Protein AF-A0A8D8M6L9-F1 (afdb_monomer_lite)

Radius of gyration: 53.62 Å; chains: 1; bounding box: 98×40×125 Å

Secondary structure (DSSP, 8-state):
-HHHHHHHHHHH-TT---HHHHT-HHHHHHHHHHHHS-HHHHHHHHHHHHHHHHHHHHHHHHHHHHTHHHHHHHHHHHHHHHHHHHHHHHHHHHHHHHHHHHHHHHHHHHHHHHHHHHHHHHHHHHHHHHHHHHHHHHHHHHHHHHHHTT-HHHHHHHHHHHHHHHHHHTT-HHHHHHHHTT-

Sequence (183 aa):
MEEESNSLICKLFPSGIPDDWKNSPEFHSYVQKLGSNGVEHLNKEVDHLADEKSTVLNQTRELAFSNYKTFIRTAECAREISSKFESTEHQISSLRTKLPAFGTECEQFSQVSSGIRTRRRLNTLTLTLNAQLLQLLELPQLMDSCIRAGLYEDALRLANYVKKLERRHGDSPIILVSVETWR

InterPro domains:
  IPR007255 Conserved oligomeric Golgi complex subunit 8 [PF04124] (31-175)
  IPR007255 Conserved oligomeric Golgi complex subunit 8 [PTHR21311] (2-175)

Structure (mmCIF, N/CA/C/O backbone):
data_AF-A0A8D8M6L9-F1
#
_entry.id   AF-A0A8D8M6L9-F1
#
loop_
_atom_site.group_PDB
_atom_site.id
_atom_site.type_symbol
_atom_site.label_atom_id
_atom_site.label_alt_id
_atom_site.label_comp_id
_atom_site.label_asym_id
_atom_site.label_entity_id
_atom_site.label_seq_id
_atom_site.pdbx_PDB_ins_code
_atom_site.Cartn_x
_atom_site.Cartn_y
_atom_site.Cartn_z
_atom_site.occupancy
_atom_site.B_iso_or_equiv
_atom_site.auth_seq_id
_atom_site.auth_comp_id
_atom_site.auth_asym_id
_atom_site.auth_atom_id
_atom_site.pdbx_PDB_model_num
ATOM 1 N N . MET A 1 1 ? -50.292 -29.513 44.869 1.00 47.56 1 MET A N 1
ATOM 2 C CA . MET A 1 1 ? -49.226 -28.560 45.251 1.00 47.56 1 MET A CA 1
ATOM 3 C C . MET A 1 1 ? -48.982 -27.505 44.168 1.00 47.56 1 MET A C 1
ATOM 5 O O . MET A 1 1 ? -49.010 -26.337 44.517 1.00 47.56 1 MET A O 1
ATOM 9 N N . GLU A 1 2 ? -48.844 -27.849 42.878 1.00 52.34 2 GLU A N 1
ATOM 10 C CA . GLU A 1 2 ? -48.744 -26.847 41.781 1.00 52.34 2 GLU A CA 1
ATOM 11 C C . GLU A 1 2 ? -50.049 -26.060 41.520 1.00 52.34 2 GLU A C 1
ATOM 13 O O . GLU A 1 2 ? -50.021 -24.892 41.140 1.00 52.34 2 G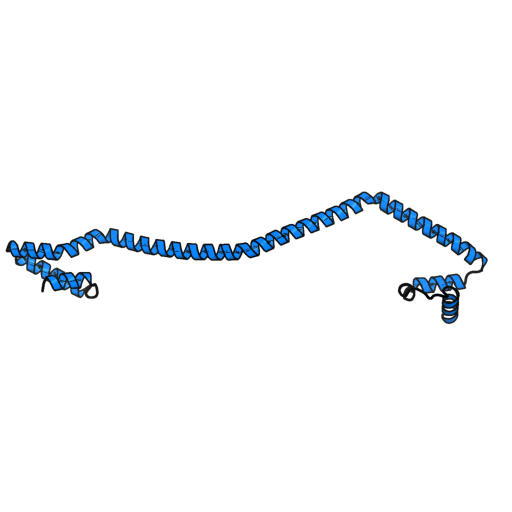LU A O 1
ATOM 18 N N . GLU A 1 3 ? -51.218 -26.663 41.758 1.00 55.88 3 GLU A N 1
ATOM 19 C CA . GLU A 1 3 ? -52.520 -25.980 41.628 1.00 55.88 3 GLU A CA 1
ATOM 20 C C . GLU A 1 3 ? -52.736 -24.884 42.681 1.00 55.88 3 GLU A C 1
ATOM 22 O O . GLU A 1 3 ? -53.319 -23.840 42.388 1.00 55.88 3 GLU A O 1
ATOM 27 N N . GLU A 1 4 ? -52.232 -25.085 43.900 1.00 59.06 4 GLU A N 1
ATOM 28 C CA . GLU A 1 4 ? -52.329 -24.103 44.985 1.00 59.06 4 GLU A CA 1
ATOM 29 C C . GLU A 1 4 ? -51.375 -22.929 44.750 1.00 59.06 4 GLU A C 1
ATOM 31 O O . GLU A 1 4 ? -51.777 -21.780 44.930 1.00 59.06 4 GLU A O 1
ATOM 36 N N . SER A 1 5 ? -50.152 -23.188 44.267 1.00 59.94 5 SER A N 1
ATOM 37 C CA . SER A 1 5 ? -49.208 -22.125 43.902 1.00 59.94 5 SER A CA 1
ATOM 38 C C . SER A 1 5 ? -49.715 -21.301 42.718 1.00 59.94 5 SER A C 1
ATOM 40 O O . SER A 1 5 ? -49.658 -20.075 42.767 1.00 59.94 5 SER A O 1
ATOM 42 N N . ASN A 1 6 ? -50.300 -21.939 41.698 1.00 64.69 6 ASN A N 1
ATOM 43 C CA . ASN A 1 6 ? -50.906 -21.241 40.560 1.00 64.69 6 ASN A CA 1
ATOM 44 C C . ASN A 1 6 ? -52.145 -20.421 40.966 1.00 64.69 6 ASN A C 1
ATOM 46 O O . ASN A 1 6 ? -52.327 -19.298 40.498 1.00 64.69 6 ASN A O 1
ATOM 50 N N . SER A 1 7 ? -52.962 -20.932 41.892 1.00 64.75 7 SER A N 1
ATOM 51 C CA . SER A 1 7 ? -54.101 -20.201 42.467 1.00 64.75 7 SER A CA 1
ATOM 52 C C . SER A 1 7 ? -53.658 -18.976 43.282 1.00 64.75 7 SER A C 1
ATOM 54 O O . SER A 1 7 ? -54.251 -17.901 43.164 1.00 64.75 7 SER A O 1
ATOM 56 N N . LEU A 1 8 ? -52.580 -19.098 44.065 1.00 68.06 8 LEU A N 1
ATOM 57 C CA . LEU A 1 8 ? -51.974 -17.984 44.803 1.00 68.06 8 LEU A CA 1
ATOM 58 C C . LEU A 1 8 ? -51.376 -16.933 43.862 1.00 68.06 8 LEU A C 1
ATOM 60 O O . LEU A 1 8 ? -51.598 -15.742 44.064 1.00 68.06 8 LEU A O 1
ATOM 64 N N . ILE A 1 9 ? -50.694 -17.358 42.799 1.00 68.00 9 ILE A N 1
ATOM 65 C CA . ILE A 1 9 ? -50.145 -16.489 41.750 1.00 68.00 9 ILE A CA 1
ATOM 66 C C . ILE A 1 9 ? -51.246 -15.646 41.095 1.00 68.00 9 ILE A C 1
ATOM 68 O O . ILE A 1 9 ? -51.107 -14.426 40.993 1.00 68.00 9 ILE A O 1
ATOM 72 N N . CYS A 1 10 ? -52.365 -16.269 40.715 1.00 64.62 10 CYS A N 1
ATOM 73 C CA . CYS A 1 10 ? -53.504 -15.564 40.127 1.00 64.62 10 CYS A CA 1
ATOM 74 C C . CYS A 1 10 ? -54.167 -14.570 41.096 1.00 64.62 10 CYS A C 1
ATOM 76 O O . CYS A 1 10 ? -54.747 -13.583 40.650 1.00 64.62 10 CYS A O 1
ATOM 78 N N . LYS A 1 11 ? -54.087 -14.809 42.413 1.00 68.19 11 LYS A N 1
ATOM 79 C CA . LYS A 1 11 ? -54.637 -13.909 43.441 1.00 68.19 11 LYS A CA 1
ATOM 80 C C . LYS A 1 11 ? -53.690 -12.771 43.827 1.00 68.19 11 LYS A C 1
ATOM 82 O O . LYS A 1 11 ? -54.161 -11.674 44.106 1.00 68.19 11 LYS A O 1
ATOM 87 N N . LEU A 1 12 ? -52.382 -13.022 43.855 1.00 69.69 12 LEU A N 1
ATOM 88 C CA . LEU A 1 12 ? -51.355 -12.039 44.221 1.00 69.69 12 LEU A CA 1
ATOM 89 C C . LEU A 1 12 ? -51.045 -11.065 43.076 1.00 69.69 12 LEU A C 1
ATOM 91 O O . LEU A 1 12 ? -50.720 -9.909 43.333 1.00 69.69 12 LEU A O 1
ATOM 95 N N . PHE A 1 13 ? -51.193 -11.504 41.822 1.00 71.44 13 PHE A N 1
ATOM 96 C CA . PHE A 1 13 ? -50.939 -10.689 40.632 1.00 71.44 13 PHE A CA 1
ATOM 97 C C . PHE A 1 13 ? -52.185 -10.600 39.736 1.00 71.44 13 PHE A C 1
ATOM 99 O O . PHE A 1 13 ? -52.226 -11.208 38.664 1.00 71.44 13 PHE A O 1
ATOM 106 N N . PRO A 1 14 ? -53.205 -9.815 40.131 1.00 64.12 14 PRO A N 1
ATOM 107 C CA . PRO A 1 14 ? -54.454 -9.686 39.375 1.00 64.12 14 PRO A CA 1
ATOM 108 C C . PRO A 1 14 ? -54.281 -9.069 37.974 1.00 64.12 14 PRO A C 1
ATOM 110 O O . PRO A 1 14 ? -55.147 -9.237 37.121 1.00 64.12 14 PRO A O 1
ATOM 113 N N . SER A 1 15 ? -53.162 -8.387 37.709 1.00 56.66 15 SER A N 1
ATOM 114 C CA . SER A 1 15 ? -52.797 -7.808 36.406 1.00 56.66 15 SER A CA 1
ATOM 115 C C . SER A 1 15 ? -51.835 -8.673 35.574 1.00 56.66 15 SER A C 1
ATOM 117 O O . SER A 1 15 ? -51.398 -8.242 34.509 1.00 56.66 15 SER A O 1
ATOM 119 N N . GLY A 1 16 ? -51.515 -9.889 36.032 1.00 61.19 16 GLY A N 1
ATOM 120 C CA . GLY A 1 16 ? -50.577 -10.801 35.374 1.00 61.19 16 GLY A CA 1
ATOM 121 C C . GLY A 1 16 ? -49.111 -10.583 35.769 1.00 61.19 16 GLY A C 1
ATOM 122 O O . GLY A 1 16 ? -48.725 -9.528 36.272 1.00 61.19 16 GLY A O 1
ATOM 123 N N . ILE A 1 17 ? -48.300 -11.622 35.555 1.00 71.44 17 ILE A N 1
ATOM 124 C CA . ILE A 1 17 ? -46.859 -11.650 35.849 1.00 71.44 17 ILE A CA 1
ATOM 125 C C . ILE A 1 17 ? -46.061 -11.395 34.552 1.00 71.44 17 ILE A C 1
ATOM 127 O O . ILE A 1 17 ? -46.429 -11.973 33.522 1.00 71.44 17 ILE A O 1
ATOM 131 N N . PRO A 1 18 ? -44.972 -10.594 34.588 1.00 75.00 18 PRO A N 1
ATOM 132 C CA . PRO A 1 18 ? -44.035 -10.430 33.470 1.00 75.00 18 PRO A CA 1
ATOM 133 C C . PRO A 1 18 ? -43.498 -11.768 32.932 1.00 75.00 18 PRO A C 1
ATOM 135 O O . PRO A 1 18 ? -43.201 -12.679 33.707 1.00 75.00 18 PRO A O 1
ATOM 138 N N . ASP A 1 19 ? -43.336 -11.894 31.610 1.00 66.38 19 ASP A N 1
ATOM 139 C CA . ASP A 1 19 ? -42.946 -13.165 30.970 1.00 66.38 19 ASP A CA 1
ATOM 140 C C . ASP A 1 19 ? -41.570 -13.688 31.424 1.00 66.38 19 ASP A C 1
ATOM 142 O O . ASP A 1 19 ? -41.368 -14.901 31.500 1.00 66.38 19 ASP A O 1
ATOM 146 N N . ASP A 1 20 ? -40.669 -12.795 31.839 1.00 67.50 20 ASP A N 1
ATOM 147 C CA . ASP A 1 20 ? -39.346 -13.141 32.375 1.00 67.50 20 ASP A CA 1
ATOM 148 C C . ASP A 1 20 ? -39.415 -13.919 33.701 1.00 67.50 20 ASP A C 1
ATOM 150 O O . ASP A 1 20 ? -38.523 -14.706 34.015 1.00 67.50 20 ASP A O 1
ATOM 154 N N . TRP A 1 21 ? -40.479 -13.737 34.491 1.00 67.25 21 TRP A N 1
ATOM 155 C CA . TRP A 1 21 ? -40.641 -14.400 35.793 1.00 67.25 21 TRP A CA 1
ATOM 156 C C . TRP A 1 21 ? -41.395 -15.725 35.685 1.00 67.25 21 TRP A C 1
ATOM 158 O O . TRP A 1 21 ? -41.237 -16.589 36.544 1.00 67.25 21 TRP A O 1
ATOM 168 N N . LYS A 1 22 ? -42.169 -15.931 34.608 1.00 66.38 22 LYS A N 1
ATOM 169 C CA . LYS A 1 22 ? -42.885 -17.198 34.367 1.00 66.38 22 LYS A CA 1
ATOM 170 C C . LYS A 1 22 ? -41.934 -18.384 34.218 1.00 66.38 22 LYS A C 1
ATOM 172 O O . LYS A 1 22 ? -42.291 -19.492 34.613 1.00 66.38 22 LYS A O 1
ATOM 177 N N . ASN A 1 23 ? -40.738 -18.133 33.685 1.00 67.19 23 ASN A N 1
ATOM 178 C CA . ASN A 1 23 ? -39.733 -19.153 33.389 1.00 67.19 23 ASN A CA 1
ATOM 179 C C . ASN A 1 23 ? -38.671 -19.317 34.491 1.00 67.19 23 ASN A C 1
ATOM 181 O O . ASN A 1 23 ? -37.823 -20.199 34.370 1.00 67.19 23 ASN A O 1
ATOM 185 N N . SER A 1 24 ? -38.689 -18.499 35.552 1.00 73.38 24 SER A N 1
ATOM 186 C CA . SER A 1 24 ? -37.730 -18.621 36.659 1.00 73.38 24 SER A CA 1
ATOM 187 C C . SER A 1 24 ? -38.182 -19.715 37.638 1.00 73.38 24 SER A C 1
ATOM 189 O O . SER A 1 24 ? -39.221 -19.567 38.288 1.00 73.38 24 SER A O 1
ATOM 191 N N . PRO A 1 25 ? -37.416 -20.810 37.802 1.00 76.88 25 PRO A N 1
ATOM 192 C CA . PRO A 1 25 ? -37.731 -21.841 38.790 1.00 76.88 25 PRO A CA 1
ATOM 193 C C . PRO A 1 25 ? -37.564 -21.333 40.232 1.00 76.88 25 PRO A C 1
ATOM 195 O O . PRO A 1 25 ? -38.237 -21.823 41.142 1.00 76.88 25 PRO A O 1
ATOM 198 N N . GLU A 1 26 ? -36.709 -20.329 40.459 1.00 79.19 26 GLU A N 1
ATOM 199 C CA . GLU A 1 26 ? -36.515 -19.734 41.786 1.00 79.19 26 GLU A CA 1
ATOM 200 C C . GLU A 1 26 ? -37.746 -18.941 42.236 1.00 79.19 26 GLU A C 1
ATOM 202 O O . GLU A 1 26 ? -38.124 -19.011 43.407 1.00 79.19 26 GLU A O 1
ATOM 207 N N . PHE A 1 27 ? -38.413 -18.254 41.303 1.00 79.44 27 PHE A N 1
ATOM 208 C CA . PHE A 1 27 ? -39.647 -17.515 41.567 1.00 79.44 27 PHE A CA 1
ATOM 209 C C . PHE A 1 27 ? -40.767 -18.442 42.058 1.00 79.44 27 PHE A C 1
ATOM 211 O O . PHE A 1 27 ? -41.359 -18.195 43.108 1.00 79.44 27 PHE A O 1
ATOM 218 N N . HIS A 1 28 ? -41.012 -19.553 41.357 1.00 76.19 28 HIS A N 1
ATOM 219 C CA . HIS A 1 28 ? -42.043 -20.525 41.749 1.00 76.19 28 HIS A CA 1
ATOM 220 C C . HIS A 1 28 ? -41.746 -21.175 43.108 1.00 76.19 28 HIS A C 1
ATOM 222 O O . HIS A 1 28 ? -42.645 -21.310 43.940 1.00 76.19 28 HIS A O 1
ATOM 228 N N . S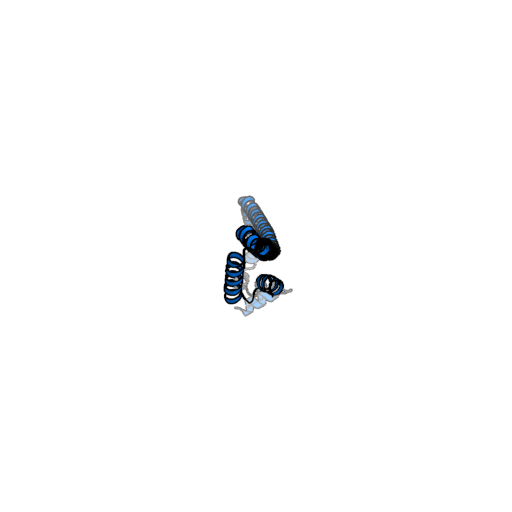ER A 1 29 ? -40.476 -21.499 43.378 1.00 78.56 29 SER A N 1
ATOM 229 C CA . SER A 1 29 ? -40.026 -22.026 44.677 1.00 78.56 29 SER A CA 1
ATOM 230 C C . SER A 1 29 ? -40.239 -21.024 45.818 1.00 78.56 29 SER A C 1
ATOM 232 O O . SER A 1 29 ? -40.648 -21.397 46.920 1.00 78.56 29 SER A O 1
ATOM 234 N N . TYR A 1 30 ? -40.011 -19.736 45.561 1.00 78.81 30 TYR A N 1
ATOM 235 C CA . TYR A 1 30 ? -40.225 -18.673 46.539 1.00 78.81 30 TYR A CA 1
ATOM 236 C C . TYR A 1 30 ? -41.717 -18.427 46.811 1.00 78.81 30 TYR A C 1
ATOM 238 O O . TYR A 1 30 ? -42.124 -18.343 47.968 1.00 78.81 30 TYR A O 1
ATOM 246 N N . VAL A 1 31 ? -42.562 -18.425 45.777 1.00 77.31 31 VAL A N 1
ATOM 247 C CA . VAL A 1 31 ? -44.022 -18.300 45.934 1.00 77.31 31 VAL A CA 1
ATOM 248 C C . VAL A 1 31 ? -44.616 -19.484 46.705 1.00 77.31 31 VAL A C 1
ATOM 250 O O . VAL A 1 31 ? -45.488 -19.296 47.555 1.00 77.31 31 VAL A O 1
ATOM 253 N N . GLN A 1 32 ? -44.111 -20.700 46.486 1.00 77.75 32 GLN A N 1
ATOM 254 C CA . GLN A 1 32 ? -44.510 -21.875 47.265 1.00 77.75 32 GLN A CA 1
ATOM 255 C C . GLN A 1 32 ? -44.113 -21.753 48.749 1.00 77.75 32 GLN A C 1
ATOM 257 O O . GLN A 1 32 ? -44.895 -22.119 49.632 1.00 77.75 32 GLN A O 1
ATOM 262 N N . LYS A 1 33 ? -42.928 -21.200 49.043 1.00 76.56 33 LYS A N 1
ATOM 263 C CA . LYS A 1 33 ? -42.490 -20.903 50.420 1.00 76.56 33 LYS A CA 1
ATOM 264 C C . LYS A 1 33 ? -43.361 -19.831 51.078 1.00 76.56 33 LYS A C 1
ATOM 266 O O . LYS A 1 33 ? -43.747 -20.002 52.229 1.00 76.56 33 LYS A O 1
ATOM 271 N N . LEU A 1 34 ? -43.737 -18.783 50.343 1.00 73.19 34 LEU A N 1
ATOM 272 C CA . LEU A 1 34 ? -44.650 -17.737 50.817 1.00 73.19 34 LEU A CA 1
ATOM 273 C C . LEU A 1 34 ? -46.039 -18.292 51.155 1.00 73.19 34 LEU A C 1
ATOM 275 O O . LEU A 1 34 ? -46.593 -17.956 52.196 1.00 73.19 34 LEU A O 1
ATOM 279 N N . GLY A 1 35 ? -46.576 -19.183 50.315 1.00 72.44 35 GLY A N 1
ATOM 280 C CA . GLY A 1 35 ? -47.862 -19.845 50.560 1.00 72.44 35 GLY A CA 1
ATOM 281 C C . GLY A 1 35 ? -47.862 -20.798 51.761 1.00 72.44 35 GLY A C 1
ATOM 282 O O . GLY A 1 35 ? -48.921 -21.084 52.311 1.00 72.44 35 GLY A O 1
ATOM 283 N N . SER A 1 36 ? -46.684 -21.266 52.184 1.00 72.75 36 SER A N 1
ATOM 284 C CA . SER A 1 36 ? -46.512 -22.172 53.330 1.00 72.75 36 SER A CA 1
ATOM 285 C C . SER A 1 36 ? -46.274 -21.433 54.658 1.00 72.75 36 SER A C 1
ATOM 287 O O . SER A 1 36 ? -46.282 -22.061 55.717 1.00 72.75 36 SER A O 1
ATOM 289 N N . ASN A 1 37 ? -46.068 -20.111 54.620 1.00 66.44 37 ASN A N 1
ATOM 290 C CA . ASN A 1 37 ? -45.784 -19.284 55.791 1.00 66.44 37 ASN A CA 1
ATOM 291 C C . ASN A 1 37 ? -47.063 -18.655 56.373 1.00 66.44 37 ASN A C 1
ATOM 293 O O . ASN A 1 37 ? -47.979 -18.260 55.655 1.00 66.44 37 ASN A O 1
ATOM 297 N N . GLY A 1 38 ? -47.127 -18.533 57.703 1.00 73.38 38 GLY A N 1
ATOM 298 C CA . GLY A 1 38 ? -48.259 -17.907 58.397 1.00 73.38 38 GLY A CA 1
ATOM 299 C C . GLY A 1 38 ? -48.360 -16.391 58.165 1.00 73.38 38 GLY A C 1
ATOM 300 O O . GLY A 1 38 ? -47.371 -15.733 57.847 1.00 73.38 38 GLY A O 1
ATOM 301 N N . VAL A 1 39 ? -49.551 -15.821 58.391 1.00 67.94 39 VAL A N 1
ATOM 302 C CA . VAL A 1 39 ? -49.874 -14.393 58.151 1.00 67.94 39 VAL A CA 1
ATOM 303 C C . VAL A 1 39 ? -48.911 -13.428 58.861 1.00 67.94 39 VAL A C 1
ATOM 305 O O . VAL A 1 39 ? -48.545 -12.400 58.298 1.00 67.94 39 VAL A O 1
ATOM 308 N N . GLU A 1 40 ? -48.436 -13.766 60.064 1.00 68.56 40 GLU A N 1
ATOM 309 C CA . GLU A 1 40 ? -47.434 -12.949 60.766 1.00 68.56 40 GLU A CA 1
ATOM 310 C C . GLU A 1 40 ? -46.057 -12.957 60.093 1.00 68.56 40 GLU A C 1
ATOM 312 O O . GLU A 1 40 ? -45.370 -11.936 60.080 1.00 68.56 40 GLU A O 1
ATOM 317 N N . HIS A 1 41 ? -45.653 -14.096 59.528 1.00 66.81 41 HIS A N 1
ATOM 318 C CA . HIS A 1 41 ? -44.403 -14.208 58.784 1.00 66.81 41 HIS A CA 1
ATOM 319 C C . HIS A 1 41 ? -44.488 -13.448 57.465 1.00 66.81 41 HIS A C 1
ATOM 321 O O . HIS A 1 41 ? -43.527 -12.791 57.100 1.00 66.81 41 HIS A O 1
ATOM 327 N N . LEU A 1 42 ? -45.643 -13.474 56.796 1.00 71.69 42 LEU A N 1
ATOM 328 C CA . LEU A 1 42 ? -45.855 -12.743 55.547 1.00 71.69 42 LEU A CA 1
ATOM 329 C C . LEU A 1 42 ? -45.775 -11.221 55.740 1.00 71.69 42 LEU A C 1
ATOM 331 O O . LEU A 1 42 ? -45.248 -10.522 54.884 1.00 71.69 42 LEU A O 1
ATOM 335 N N . ASN A 1 43 ? -46.262 -10.710 56.876 1.00 74.38 43 ASN A N 1
ATOM 336 C CA . ASN A 1 43 ? -46.171 -9.284 57.195 1.00 74.38 43 ASN A CA 1
ATOM 337 C C . ASN A 1 43 ? -44.712 -8.861 57.462 1.00 74.38 43 ASN A C 1
ATOM 339 O O . ASN A 1 43 ? -44.255 -7.850 56.942 1.00 74.38 43 ASN A O 1
ATOM 343 N N . LYS A 1 44 ? -43.946 -9.689 58.189 1.00 78.62 44 LYS A N 1
ATOM 344 C CA . LYS A 1 44 ? -42.504 -9.470 58.420 1.00 78.62 44 LYS A CA 1
ATOM 345 C C . LYS A 1 44 ? -41.646 -9.693 57.174 1.00 78.62 44 LYS A C 1
ATOM 347 O O . LYS A 1 44 ? -40.581 -9.100 57.062 1.00 78.62 44 LYS A O 1
ATOM 352 N N . GLU A 1 45 ? -42.094 -10.534 56.246 1.00 78.62 45 GLU A N 1
ATOM 353 C CA . GLU A 1 45 ? -41.399 -10.801 54.986 1.00 78.62 45 GLU A CA 1
ATOM 354 C C . GLU A 1 45 ? -41.334 -9.545 54.111 1.00 78.62 45 GLU A C 1
ATOM 356 O O . GLU A 1 45 ? -40.330 -9.319 53.447 1.00 78.62 45 GLU A O 1
ATOM 361 N N . VAL A 1 46 ? -42.365 -8.691 54.139 1.00 79.44 46 VAL A N 1
ATOM 362 C CA . VAL A 1 46 ? -42.358 -7.412 53.408 1.00 79.44 46 VAL A CA 1
ATOM 363 C C . VAL A 1 46 ? -41.259 -6.489 53.934 1.00 79.44 46 VAL A C 1
ATOM 365 O O . VAL A 1 46 ? -40.507 -5.925 53.137 1.00 79.44 46 VAL A O 1
ATOM 368 N N . ASP A 1 47 ? -41.134 -6.379 55.258 1.00 83.19 47 ASP A N 1
ATOM 369 C CA . ASP A 1 47 ? -40.076 -5.595 55.902 1.00 83.19 47 ASP A CA 1
ATOM 370 C C . ASP A 1 47 ? -38.693 -6.209 55.634 1.00 83.19 47 ASP A C 1
ATOM 372 O O . ASP A 1 47 ? -37.765 -5.503 55.246 1.00 83.19 47 ASP A O 1
ATOM 376 N N . HIS A 1 48 ? -38.567 -7.537 55.729 1.00 84.88 48 HIS A N 1
ATOM 377 C CA . HIS A 1 48 ? -37.327 -8.256 55.426 1.00 84.88 48 HIS A CA 1
ATOM 378 C C . HIS A 1 48 ? -36.876 -8.048 53.974 1.00 84.88 48 HIS A C 1
ATOM 380 O O . HIS A 1 48 ? -35.705 -7.784 53.717 1.00 84.88 48 HIS A O 1
ATOM 386 N N . LEU A 1 49 ? -37.798 -8.120 53.011 1.00 85.88 49 LEU A N 1
ATOM 387 C CA . LEU A 1 49 ? -37.493 -7.915 51.597 1.00 85.88 49 LEU A CA 1
ATOM 388 C C . LEU A 1 49 ? -37.128 -6.452 51.303 1.00 85.88 49 LEU A C 1
ATOM 390 O O . LEU A 1 49 ? -36.290 -6.175 50.442 1.00 85.88 49 LEU A O 1
ATOM 394 N N . ALA A 1 50 ? -37.744 -5.503 52.014 1.00 86.56 50 ALA A N 1
ATOM 395 C CA . ALA A 1 50 ? -37.389 -4.090 51.933 1.00 86.56 50 ALA A CA 1
ATOM 396 C C . ALA A 1 50 ? -35.976 -3.833 52.481 1.00 86.56 50 ALA A C 1
ATOM 398 O O . ALA A 1 50 ? -35.192 -3.127 51.834 1.00 86.56 50 ALA A O 1
ATOM 399 N N . ASP A 1 51 ? -35.633 -4.451 53.612 1.00 88.81 51 ASP A N 1
ATOM 400 C CA . ASP A 1 51 ? -34.302 -4.391 54.213 1.00 88.81 51 ASP A CA 1
ATOM 401 C C . ASP A 1 51 ? -33.253 -5.052 53.314 1.00 88.81 51 ASP A C 1
ATOM 403 O O . ASP A 1 51 ? -32.246 -4.423 52.993 1.00 88.81 51 ASP A O 1
ATOM 407 N N . GLU A 1 52 ? -33.510 -6.258 52.806 1.00 88.19 52 GLU A N 1
ATOM 408 C CA . GLU A 1 52 ? -32.611 -6.972 51.895 1.00 88.19 52 GLU A CA 1
ATOM 409 C C . GLU A 1 52 ? -32.369 -6.173 50.608 1.00 88.19 52 GLU A C 1
ATOM 411 O O . GLU A 1 52 ? -31.225 -5.974 50.188 1.00 88.19 52 GLU A O 1
ATOM 416 N N . LYS A 1 53 ? -33.429 -5.610 50.016 1.00 89.69 53 LYS A N 1
ATOM 417 C CA . LYS A 1 53 ? -33.314 -4.709 48.864 1.00 89.69 53 LYS A CA 1
ATOM 418 C C . LYS A 1 53 ? -32.456 -3.485 49.186 1.00 89.69 53 LYS A C 1
ATOM 420 O O . LYS A 1 53 ? -31.645 -3.073 48.353 1.00 89.69 53 LYS A O 1
ATOM 425 N N . SER A 1 54 ? -32.632 -2.890 50.366 1.00 91.50 54 SER A N 1
ATOM 426 C CA . SER A 1 54 ? -31.836 -1.750 50.831 1.00 91.50 54 SER A CA 1
ATOM 427 C C . SER A 1 54 ? -30.362 -2.132 51.008 1.00 91.50 54 SER A C 1
ATOM 429 O O . SER A 1 54 ? -29.473 -1.415 50.539 1.00 91.50 54 SER A O 1
ATOM 431 N N . THR A 1 55 ? -30.090 -3.302 51.592 1.00 92.19 55 THR A N 1
ATOM 432 C CA . THR A 1 55 ? -28.745 -3.859 51.757 1.00 92.19 55 THR A CA 1
ATOM 433 C C . THR A 1 55 ? -28.067 -4.093 50.413 1.00 92.19 55 THR A C 1
ATOM 435 O O . THR A 1 55 ? -26.959 -3.600 50.212 1.00 92.19 55 THR A O 1
ATOM 438 N N . VAL A 1 56 ? -28.730 -4.761 49.466 1.00 91.81 56 VAL A N 1
ATOM 439 C CA . VAL A 1 56 ? -28.183 -5.014 48.122 1.00 91.81 56 VAL A CA 1
ATOM 440 C C . VAL A 1 56 ? -27.924 -3.704 47.379 1.00 91.81 56 VAL A C 1
ATOM 442 O O . VAL A 1 56 ? -26.886 -3.549 46.732 1.00 91.81 56 VAL A O 1
ATOM 445 N N . LEU A 1 57 ? -28.819 -2.718 47.496 1.00 92.50 57 LEU A N 1
ATOM 446 C CA . LEU A 1 57 ? -28.611 -1.391 46.913 1.00 92.50 57 LEU A CA 1
ATOM 447 C C . LEU A 1 57 ? -27.394 -0.685 47.509 1.00 92.50 57 LEU A C 1
ATOM 449 O O . LEU A 1 57 ? -26.603 -0.106 46.763 1.00 92.50 57 LEU A O 1
ATOM 453 N N . ASN A 1 58 ? -27.227 -0.727 48.830 1.00 92.00 58 ASN A N 1
ATOM 454 C CA . ASN A 1 58 ? -26.080 -0.113 49.492 1.00 92.00 58 ASN A CA 1
ATOM 455 C C . ASN A 1 58 ? -24.776 -0.833 49.145 1.00 92.00 58 ASN A C 1
ATOM 457 O O . ASN A 1 58 ? -23.817 -0.165 48.773 1.00 92.00 58 ASN A O 1
ATOM 461 N N . GLN A 1 59 ? -24.766 -2.166 49.130 1.00 92.88 59 GLN A N 1
ATOM 462 C CA . GLN A 1 59 ? -23.624 -2.961 48.671 1.00 92.88 59 GLN A CA 1
ATOM 463 C C . GLN A 1 59 ? -23.262 -2.643 47.218 1.00 92.88 59 GLN A C 1
ATOM 465 O O . GLN A 1 59 ? -22.093 -2.452 46.900 1.00 92.88 59 GLN A O 1
ATOM 470 N 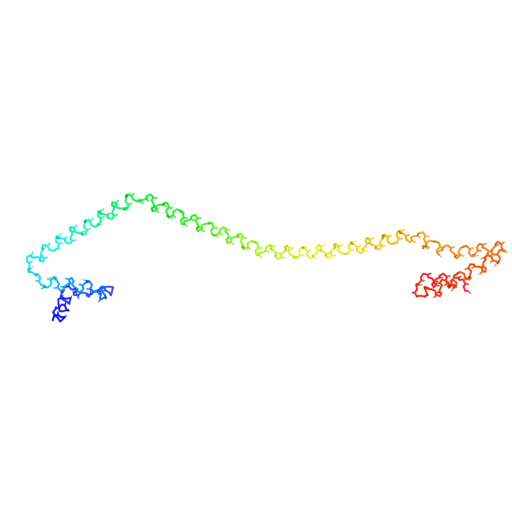N . THR A 1 60 ? -24.255 -2.515 46.336 1.00 89.19 60 THR A N 1
ATOM 471 C CA . THR A 1 60 ? -24.028 -2.164 44.927 1.00 89.19 60 THR A CA 1
ATOM 472 C C . THR A 1 60 ? -23.464 -0.751 44.793 1.00 89.19 60 THR A C 1
ATOM 474 O O . THR A 1 60 ? -22.534 -0.532 44.018 1.00 89.19 60 THR A O 1
ATOM 477 N N . ARG A 1 61 ? -23.978 0.217 45.566 1.00 88.81 61 ARG A N 1
ATOM 478 C CA . ARG A 1 61 ? -23.445 1.589 45.600 1.00 88.81 61 ARG A CA 1
ATOM 479 C C . ARG A 1 61 ? -22.020 1.631 46.125 1.00 88.81 61 ARG A C 1
ATOM 481 O O . ARG A 1 61 ? -21.194 2.333 45.557 1.00 88.81 61 ARG A O 1
ATOM 488 N N . GLU A 1 62 ? -21.726 0.881 47.175 1.00 90.75 62 GLU A N 1
ATOM 489 C CA . GLU A 1 62 ? -20.400 0.828 47.778 1.00 90.75 62 GLU A CA 1
ATOM 490 C C . GLU A 1 62 ? -19.399 0.108 46.871 1.00 90.75 62 GLU A C 1
ATOM 492 O O . GLU A 1 62 ? -18.260 0.551 46.729 1.00 90.75 62 GLU A O 1
ATOM 497 N N . LEU A 1 63 ? -19.829 -0.927 46.146 1.00 89.12 63 LEU A N 1
ATOM 498 C CA . LEU A 1 63 ? -19.028 -1.576 45.111 1.00 89.12 63 LEU A CA 1
ATOM 499 C C . LEU A 1 63 ? -18.771 -0.633 43.927 1.00 89.12 63 LEU A C 1
ATOM 501 O O . LEU A 1 63 ? -17.637 -0.520 43.457 1.00 89.12 63 LEU A O 1
ATOM 505 N N . ALA A 1 64 ? -19.802 0.084 43.477 1.00 87.69 64 ALA A N 1
ATOM 506 C CA . ALA A 1 64 ? -19.684 1.088 42.429 1.00 87.69 64 ALA A CA 1
ATOM 507 C C . ALA A 1 64 ? -18.769 2.243 42.855 1.00 87.69 64 ALA A C 1
ATOM 509 O O . ALA A 1 64 ? -17.967 2.697 42.049 1.00 87.69 64 ALA A O 1
ATOM 510 N N . PHE A 1 65 ? -18.829 2.687 44.114 1.00 87.88 65 PHE A N 1
ATOM 511 C CA . PHE A 1 65 ? -17.981 3.754 44.644 1.00 87.88 65 PHE A CA 1
ATOM 512 C C . PHE A 1 65 ? -16.544 3.285 44.892 1.00 87.88 65 PHE A C 1
ATOM 514 O O . PHE A 1 65 ? -15.598 3.969 44.522 1.00 87.88 65 PHE A O 1
ATOM 521 N N . SER A 1 66 ? -16.336 2.096 45.451 1.00 89.44 66 SER A N 1
ATOM 522 C CA . SER A 1 66 ? -14.987 1.544 45.637 1.00 89.44 66 SER A CA 1
ATOM 523 C C . SER A 1 66 ? -14.282 1.287 44.300 1.00 89.44 66 SER A C 1
ATOM 525 O O . SER A 1 66 ? -13.073 1.490 44.195 1.00 89.44 66 SER A O 1
ATOM 527 N N . ASN A 1 67 ? -15.035 0.929 43.252 1.00 89.31 67 ASN A N 1
ATOM 528 C CA . ASN A 1 67 ? -14.491 0.576 41.939 1.00 89.31 67 ASN A CA 1
ATOM 529 C C . ASN A 1 67 ? -14.772 1.607 40.831 1.00 89.31 67 ASN A C 1
ATOM 531 O O . ASN A 1 67 ? -14.491 1.325 39.663 1.00 89.31 67 ASN A O 1
ATOM 535 N N . TYR A 1 68 ? -15.269 2.813 41.147 1.00 90.81 68 TYR A N 1
ATOM 536 C CA . TYR A 1 68 ? -15.678 3.788 40.117 1.00 90.81 68 TYR A CA 1
ATOM 537 C C . TYR A 1 68 ? -14.524 4.130 39.164 1.00 90.81 68 TYR A C 1
ATOM 539 O O . TYR A 1 68 ? -14.726 4.273 37.959 1.00 90.81 68 TYR A O 1
ATOM 547 N N . LYS A 1 69 ? -13.289 4.201 39.682 1.00 90.44 69 LYS A N 1
ATOM 548 C CA . LYS A 1 69 ? -12.087 4.474 38.879 1.00 90.44 69 LYS A CA 1
ATOM 549 C C . LYS A 1 69 ? -11.840 3.395 37.826 1.00 90.44 69 LYS A C 1
ATOM 551 O O . LYS A 1 69 ? -11.404 3.719 36.726 1.00 90.44 69 LYS A O 1
ATOM 556 N N . THR A 1 70 ? -12.124 2.134 38.146 1.00 91.06 70 THR A N 1
ATOM 557 C CA . THR A 1 70 ? -11.989 1.009 37.213 1.00 91.06 70 THR A CA 1
ATOM 558 C C . THR A 1 70 ? -13.060 1.081 36.133 1.00 91.06 70 THR A C 1
ATOM 560 O O . THR A 1 70 ? -12.737 0.913 34.960 1.00 91.06 70 THR A O 1
ATOM 563 N N . PHE A 1 71 ? -14.305 1.412 36.490 1.00 90.06 71 PHE A N 1
ATOM 564 C CA . PHE A 1 71 ? -15.378 1.615 35.512 1.00 90.06 71 PHE A CA 1
ATOM 565 C C . PHE A 1 71 ? -15.068 2.760 34.546 1.00 90.06 71 PHE A C 1
ATOM 567 O O . PHE A 1 71 ? -15.170 2.575 33.334 1.00 90.06 71 PHE A O 1
ATOM 574 N N . ILE A 1 72 ? -14.619 3.910 35.063 1.00 91.38 72 ILE A N 1
ATOM 575 C CA . ILE A 1 72 ? -14.224 5.052 34.227 1.00 91.38 72 ILE A CA 1
ATOM 576 C C . ILE A 1 72 ? -13.068 4.659 33.307 1.00 91.38 72 ILE A C 1
ATOM 578 O O . ILE A 1 72 ? -13.193 4.804 32.095 1.00 91.38 72 ILE A O 1
ATOM 582 N N . ARG A 1 73 ? -11.992 4.076 33.851 1.00 92.62 73 ARG A N 1
ATOM 583 C CA . ARG A 1 73 ? -10.839 3.637 33.049 1.00 92.62 73 ARG A CA 1
ATOM 584 C C . ARG A 1 73 ? -11.213 2.611 31.986 1.00 92.62 73 ARG A C 1
ATOM 586 O O . ARG A 1 73 ? -10.691 2.673 30.880 1.00 92.62 73 ARG A O 1
ATOM 593 N N . THR A 1 74 ? -12.115 1.684 32.293 1.00 93.38 74 THR A N 1
ATOM 594 C CA . THR A 1 74 ? -12.577 0.677 31.328 1.00 93.38 74 THR A CA 1
ATOM 595 C C . THR A 1 74 ? -13.366 1.337 30.200 1.00 93.38 74 THR A C 1
ATOM 597 O O . THR A 1 74 ? -13.122 1.049 29.032 1.00 93.38 74 THR A O 1
ATOM 600 N N . ALA A 1 75 ? -14.259 2.274 30.526 1.00 94.12 75 ALA A N 1
ATOM 601 C CA . ALA A 1 75 ? -15.030 3.016 29.533 1.00 94.12 75 ALA A CA 1
ATOM 602 C C . ALA A 1 75 ? -14.164 3.972 28.691 1.00 94.12 75 ALA A C 1
ATOM 604 O O . ALA A 1 75 ? -14.447 4.188 27.513 1.00 94.12 75 ALA A O 1
ATOM 605 N N . GLU A 1 76 ? -13.123 4.565 29.276 1.00 94.69 76 GLU A N 1
ATOM 606 C CA . GLU A 1 76 ? -12.129 5.375 28.564 1.00 94.69 76 GLU A CA 1
ATOM 607 C C . GLU A 1 76 ? -11.278 4.512 27.635 1.00 94.69 76 GLU A C 1
ATOM 609 O O . GLU A 1 76 ? -11.152 4.833 26.458 1.00 94.69 76 GLU A O 1
ATOM 614 N N . CYS A 1 77 ? -10.772 3.378 28.124 1.00 94.50 77 CYS A N 1
ATOM 615 C CA . CYS A 1 77 ? -9.998 2.439 27.320 1.00 94.50 77 CYS A CA 1
ATOM 616 C C . CYS A 1 77 ? -10.831 1.882 26.156 1.00 94.50 77 CYS A C 1
ATOM 618 O O . CYS A 1 77 ? -10.361 1.859 25.023 1.00 94.50 77 CYS A O 1
ATOM 620 N N . ALA A 1 78 ? -12.098 1.525 26.390 1.00 95.06 78 ALA A N 1
ATOM 621 C CA . ALA A 1 78 ? -13.010 1.093 25.331 1.00 95.06 78 ALA A CA 1
ATOM 622 C C . ALA A 1 78 ? -13.221 2.182 24.262 1.00 95.06 78 ALA A C 1
ATOM 624 O O . ALA A 1 78 ? -13.222 1.884 23.065 1.00 95.06 78 ALA A O 1
ATOM 625 N N . ARG A 1 79 ? -13.348 3.451 24.675 1.00 95.75 79 ARG A N 1
ATOM 626 C CA . ARG A 1 79 ? -13.440 4.593 23.750 1.00 95.75 79 ARG A CA 1
ATOM 627 C C . ARG A 1 79 ? -12.148 4.808 22.967 1.00 95.75 79 ARG A C 1
ATOM 629 O O . ARG A 1 79 ? -12.201 5.008 21.758 1.00 95.75 79 ARG A O 1
ATOM 636 N N . GLU A 1 80 ? -10.998 4.727 23.628 1.00 96.62 80 GLU A N 1
ATOM 637 C CA . GLU A 1 80 ? -9.692 4.866 22.983 1.00 96.62 80 GLU A CA 1
ATOM 638 C C . GLU A 1 80 ? -9.456 3.754 21.954 1.00 96.62 80 GLU A C 1
ATOM 640 O O . GLU A 1 80 ? -9.019 4.022 20.836 1.00 96.62 80 GLU A O 1
ATOM 645 N N . ILE A 1 81 ? -9.795 2.511 22.305 1.00 96.62 81 ILE A N 1
ATOM 646 C CA . ILE A 1 81 ? -9.728 1.362 21.401 1.00 96.62 81 ILE A CA 1
ATOM 647 C C . ILE A 1 81 ? -10.638 1.589 20.191 1.00 96.62 81 ILE A C 1
ATOM 649 O O . ILE A 1 81 ? -10.188 1.415 19.061 1.00 96.62 81 ILE A O 1
ATOM 653 N N . SER A 1 82 ? -11.880 2.030 20.408 1.00 95.75 82 SER A N 1
ATOM 654 C CA . SER A 1 82 ? -12.830 2.301 19.318 1.00 95.75 82 SER A CA 1
ATOM 655 C C . SER A 1 82 ? -12.295 3.372 18.360 1.00 95.75 82 SER A C 1
ATOM 657 O O . SER A 1 82 ? -12.251 3.155 17.154 1.00 95.75 82 SER A O 1
ATOM 659 N N . SER A 1 83 ? -11.758 4.473 18.893 1.00 96.69 83 SER A N 1
ATOM 660 C CA . SER A 1 83 ? -11.143 5.534 18.084 1.00 96.69 83 SER A CA 1
ATOM 661 C C . SER A 1 83 ? -9.893 5.062 17.325 1.00 96.69 83 SER A C 1
ATOM 663 O O . SER A 1 83 ? -9.685 5.421 16.163 1.00 96.69 83 SER A O 1
ATOM 665 N N . LYS A 1 84 ? -9.058 4.210 17.938 1.00 96.62 84 LYS A N 1
ATOM 666 C CA . LYS A 1 84 ? -7.912 3.583 17.257 1.00 96.62 84 LYS A CA 1
ATOM 667 C C . LYS A 1 84 ? -8.358 2.676 16.111 1.00 96.62 84 LYS A C 1
ATOM 669 O O . LYS A 1 84 ? -7.707 2.679 15.063 1.00 96.62 84 LYS A O 1
ATOM 674 N N . PHE A 1 85 ? -9.450 1.931 16.278 1.00 96.81 85 PHE A N 1
ATOM 675 C CA . PHE A 1 85 ? -10.028 1.123 15.204 1.00 96.81 85 PHE A CA 1
ATOM 676 C C . PHE A 1 85 ? -10.546 1.987 14.054 1.00 96.81 85 PHE A C 1
ATOM 678 O O . PHE A 1 85 ? -10.181 1.715 12.914 1.00 96.81 85 PHE A O 1
ATOM 685 N N . GLU A 1 86 ? -11.278 3.066 14.338 1.00 96.56 86 GLU A N 1
ATOM 686 C CA . GLU A 1 86 ? -11.742 4.018 13.315 1.00 96.56 86 GLU A CA 1
ATOM 687 C C . GLU A 1 86 ? -10.567 4.625 12.530 1.00 96.56 86 GLU A C 1
ATOM 689 O O . GLU A 1 86 ? -10.558 4.645 11.300 1.00 96.56 86 GLU A O 1
ATOM 694 N N . SER A 1 87 ? -9.513 5.061 13.227 1.00 96.38 87 SER A N 1
ATOM 695 C CA . SER A 1 87 ? -8.302 5.586 12.581 1.00 96.38 87 SER A CA 1
ATOM 696 C C . SER A 1 87 ? -7.616 4.534 11.701 1.00 96.38 87 SER A C 1
ATOM 698 O O . SER A 1 87 ? -7.214 4.819 10.570 1.00 96.38 87 SER A O 1
ATOM 700 N N . THR A 1 88 ? -7.534 3.291 12.182 1.00 96.12 88 THR A N 1
ATOM 701 C CA . THR A 1 88 ? -6.961 2.172 11.422 1.00 96.12 88 THR A CA 1
ATOM 702 C C . THR A 1 88 ? -7.795 1.869 10.176 1.00 96.12 88 THR A C 1
ATOM 704 O O . THR A 1 88 ? -7.240 1.675 9.095 1.00 96.12 88 THR A O 1
ATOM 707 N N . GLU A 1 89 ? -9.122 1.897 10.280 1.00 96.31 89 GLU A N 1
ATOM 708 C CA . GLU A 1 89 ? -10.033 1.735 9.146 1.00 96.31 89 GLU A CA 1
ATOM 709 C C . GLU A 1 89 ? -9.852 2.854 8.107 1.00 96.31 89 GLU A C 1
ATOM 711 O O . GLU A 1 89 ? -9.762 2.596 6.899 1.00 96.31 89 GLU A O 1
ATOM 716 N N . HIS A 1 90 ? -9.697 4.102 8.553 1.00 96.38 90 HIS A N 1
ATOM 717 C CA . HIS A 1 90 ? -9.373 5.224 7.673 1.00 96.38 90 HIS A CA 1
ATOM 718 C C . HIS A 1 90 ? -8.012 5.061 6.982 1.00 96.38 90 HIS A C 1
ATOM 720 O O . HIS A 1 90 ? -7.883 5.335 5.786 1.00 96.38 90 HIS A O 1
ATOM 726 N N . GLN A 1 91 ? -6.992 4.571 7.687 1.00 95.62 91 GLN A N 1
ATOM 727 C CA . GLN A 1 91 ? -5.688 4.298 7.082 1.00 95.62 91 GLN A CA 1
ATOM 728 C C . GLN A 1 91 ? -5.754 3.162 6.058 1.00 95.62 91 GLN A C 1
ATOM 730 O O . GLN A 1 91 ? -5.212 3.301 4.962 1.00 95.62 91 GLN A O 1
ATOM 735 N N . ILE A 1 92 ? -6.458 2.072 6.367 1.00 96.50 92 ILE A N 1
ATOM 736 C CA . ILE A 1 92 ? -6.636 0.938 5.453 1.00 96.50 92 ILE A CA 1
ATOM 737 C C . ILE A 1 92 ? -7.433 1.361 4.218 1.00 96.50 92 ILE A C 1
ATOM 739 O O . ILE A 1 92 ? -7.057 1.017 3.098 1.00 96.50 92 ILE A O 1
ATOM 743 N N . SER A 1 93 ? -8.502 2.139 4.383 1.00 95.31 93 SER A N 1
ATOM 744 C CA . SER A 1 93 ? -9.284 2.644 3.250 1.00 95.31 93 SER A CA 1
ATOM 745 C C . SER A 1 93 ? -8.475 3.605 2.372 1.00 95.31 93 SER A C 1
ATOM 747 O O . SER A 1 93 ? -8.540 3.498 1.148 1.00 95.31 93 SER A O 1
ATOM 749 N N . SER A 1 94 ? -7.647 4.470 2.967 1.00 95.62 94 SER A N 1
ATOM 750 C CA . SER A 1 94 ? -6.704 5.338 2.245 1.00 95.62 94 SER A CA 1
ATOM 751 C C . SER A 1 94 ? -5.623 4.539 1.511 1.00 95.62 94 SER A C 1
ATOM 753 O O . SER A 1 94 ? -5.286 4.836 0.366 1.00 95.62 94 SER A O 1
ATOM 755 N N . LEU A 1 95 ? -5.099 3.477 2.126 1.00 95.06 95 LEU A N 1
ATOM 756 C CA . LEU A 1 95 ? -4.153 2.582 1.466 1.00 95.06 95 LEU A CA 1
ATOM 757 C C . LEU A 1 95 ? -4.821 1.855 0.293 1.00 95.06 95 LEU A C 1
ATOM 759 O O . LEU A 1 95 ? -4.248 1.785 -0.790 1.00 95.06 95 LEU A O 1
ATOM 763 N N . ARG A 1 96 ? -6.057 1.380 0.476 1.00 94.44 96 ARG A N 1
ATOM 764 C CA . ARG A 1 96 ? -6.843 0.708 -0.566 1.00 94.44 96 ARG A CA 1
ATOM 765 C C . ARG A 1 96 ? -7.080 1.604 -1.782 1.00 94.44 96 ARG A C 1
ATOM 767 O O . ARG A 1 96 ? -7.109 1.094 -2.896 1.00 94.44 96 ARG A O 1
ATOM 774 N N . THR A 1 97 ? -7.242 2.914 -1.594 1.00 93.19 97 THR A N 1
ATOM 775 C CA . THR A 1 97 ? -7.414 3.856 -2.712 1.00 93.19 97 THR A CA 1
ATOM 776 C C . THR A 1 97 ? -6.089 4.265 -3.354 1.00 93.19 97 THR A C 1
ATOM 778 O O . THR A 1 97 ? -6.036 4.428 -4.570 1.00 93.19 97 THR A O 1
ATOM 781 N N . LYS A 1 98 ? -5.008 4.402 -2.576 1.00 94.31 98 LYS A N 1
ATOM 782 C CA . LYS A 1 98 ? -3.698 4.852 -3.081 1.00 94.31 98 LYS A CA 1
ATOM 783 C C . LYS A 1 98 ? -2.859 3.747 -3.719 1.00 94.31 98 LYS A C 1
ATOM 785 O O . LYS A 1 98 ? -2.102 4.030 -4.642 1.00 94.31 98 LYS A O 1
ATOM 790 N N . LEU A 1 99 ? -2.976 2.503 -3.255 1.00 94.44 99 LEU A N 1
ATOM 791 C CA . LEU A 1 99 ? -2.158 1.389 -3.744 1.00 94.44 99 LEU A CA 1
ATOM 792 C C . LEU A 1 99 ? -2.355 1.111 -5.250 1.00 94.44 99 LEU A C 1
ATOM 794 O O . LEU A 1 99 ? -1.350 0.951 -5.943 1.00 94.44 99 LEU A O 1
ATOM 798 N N . PRO A 1 100 ? -3.587 1.122 -5.803 1.00 94.56 100 PRO A N 1
ATOM 799 C CA . PRO A 1 100 ? -3.786 0.976 -7.244 1.00 94.56 100 PRO A CA 1
ATOM 800 C C . PRO A 1 100 ? -3.195 2.140 -8.046 1.00 94.56 100 PRO A C 1
ATOM 802 O O . PRO A 1 100 ? -2.550 1.901 -9.061 1.00 94.56 100 PRO A O 1
ATOM 805 N N . ALA A 1 101 ? -3.357 3.381 -7.569 1.00 92.75 101 ALA A N 1
ATOM 806 C CA . ALA A 1 101 ? -2.788 4.562 -8.221 1.00 92.75 101 ALA A CA 1
ATOM 807 C C . ALA A 1 101 ? -1.254 4.476 -8.289 1.00 92.75 101 ALA A C 1
ATOM 809 O O . ALA A 1 101 ? -0.660 4.669 -9.349 1.00 92.75 101 ALA A O 1
ATOM 810 N N . PHE A 1 102 ? -0.618 4.070 -7.188 1.00 94.12 102 PHE A N 1
ATOM 811 C CA . PHE A 1 102 ? 0.820 3.816 -7.158 1.00 94.12 102 PHE A CA 1
ATOM 812 C C . PHE A 1 102 ? 1.233 2.706 -8.137 1.00 94.12 102 PHE A C 1
ATOM 814 O O . PHE A 1 102 ? 2.210 2.858 -8.866 1.00 94.12 102 PHE A O 1
ATOM 821 N N . GLY A 1 103 ? 0.459 1.617 -8.215 1.00 94.69 103 GLY A N 1
ATOM 822 C CA . GLY A 1 103 ? 0.680 0.553 -9.197 1.00 94.69 103 GLY A CA 1
ATOM 823 C C . GLY A 1 103 ? 0.658 1.068 -10.639 1.00 94.69 103 GLY A C 1
ATOM 824 O O . GLY A 1 103 ? 1.575 0.776 -11.407 1.00 94.69 103 GLY A O 1
ATOM 825 N N . THR A 1 104 ? -0.332 1.896 -10.987 1.00 94.69 104 THR A N 1
ATOM 826 C CA . THR A 1 104 ? -0.430 2.493 -12.328 1.00 94.69 104 THR A CA 1
ATOM 827 C C . THR A 1 104 ? 0.720 3.451 -12.638 1.00 94.69 104 THR A C 1
ATOM 829 O O . THR A 1 104 ? 1.262 3.420 -13.743 1.00 94.69 104 THR A O 1
ATOM 832 N N . GLU A 1 105 ? 1.157 4.257 -11.665 1.00 95.25 105 GLU A N 1
ATOM 833 C CA . GLU A 1 105 ? 2.313 5.145 -11.835 1.00 95.25 105 GLU A CA 1
ATOM 834 C C . GLU A 1 105 ? 3.614 4.353 -12.029 1.00 95.25 105 GLU A C 1
ATOM 836 O O . GLU A 1 105 ? 4.429 4.700 -12.886 1.00 95.25 105 GLU A O 1
ATOM 841 N N . CYS A 1 106 ? 3.804 3.254 -11.292 1.00 95.75 106 CYS A N 1
ATOM 842 C CA . CYS A 1 106 ? 4.951 2.367 -11.478 1.00 95.75 106 CYS A CA 1
ATOM 843 C C . CYS A 1 106 ? 4.975 1.727 -12.872 1.00 95.75 106 CYS A C 1
ATOM 845 O O . CYS A 1 106 ? 6.040 1.637 -13.491 1.00 95.75 106 CYS A O 1
ATOM 847 N N . GLU A 1 107 ? 3.824 1.296 -13.382 1.00 95.62 107 GLU A N 1
ATOM 848 C CA . GLU A 1 107 ? 3.724 0.703 -14.715 1.00 95.62 107 GLU A CA 1
ATOM 849 C C . GLU A 1 107 ? 4.031 1.733 -15.810 1.00 95.62 107 GLU A C 1
ATOM 851 O O . GLU A 1 107 ? 4.859 1.481 -16.693 1.00 95.62 107 GLU A O 1
ATOM 856 N N . GLN A 1 108 ? 3.481 2.944 -15.687 1.00 96.62 108 GLN A N 1
ATOM 857 C CA . GLN A 1 108 ? 3.797 4.060 -16.577 1.00 96.62 108 GLN A CA 1
ATOM 858 C C . GLN A 1 108 ? 5.292 4.410 -16.533 1.00 96.62 108 GLN A C 1
ATOM 860 O O . GLN A 1 108 ? 5.932 4.569 -17.576 1.00 96.62 108 GLN A O 1
ATOM 865 N N . PHE A 1 109 ? 5.877 4.489 -15.336 1.00 96.62 109 PHE A N 1
ATOM 866 C CA . PHE A 1 109 ? 7.302 4.753 -15.163 1.00 96.62 109 PHE A CA 1
ATOM 867 C C . PHE A 1 109 ? 8.168 3.677 -15.832 1.00 96.62 109 PHE A C 1
ATOM 869 O O . PHE A 1 109 ? 9.151 4.002 -16.507 1.00 96.62 109 PHE A O 1
ATOM 876 N N . SER A 1 110 ? 7.795 2.403 -15.693 1.00 96.12 110 SER A N 1
ATOM 877 C CA . SER A 1 110 ? 8.478 1.278 -16.338 1.00 96.12 110 SER A CA 1
ATOM 878 C C . SER A 1 110 ? 8.423 1.384 -17.865 1.00 96.12 110 SER A C 1
ATOM 880 O O . SER A 1 110 ? 9.453 1.270 -18.541 1.00 96.12 110 SER A O 1
ATOM 882 N N . GLN A 1 111 ? 7.251 1.701 -18.422 1.00 96.19 111 GLN A N 1
ATOM 883 C CA . GLN A 1 111 ? 7.066 1.878 -19.862 1.00 96.19 111 GLN A CA 1
ATOM 884 C C . GLN A 1 111 ? 7.915 3.036 -20.410 1.00 96.19 111 GLN A C 1
ATOM 886 O O . GLN A 1 111 ? 8.632 2.872 -21.404 1.00 96.19 111 GLN A O 1
ATOM 891 N N . VAL A 1 112 ? 7.891 4.192 -19.741 1.00 96.31 112 VAL A N 1
ATOM 892 C CA . VAL A 1 112 ? 8.689 5.367 -20.125 1.00 96.31 112 VAL A CA 1
ATOM 893 C C . VAL A 1 112 ? 10.184 5.056 -20.040 1.00 96.31 112 VAL A C 1
ATOM 895 O O . VAL A 1 112 ? 10.933 5.332 -20.981 1.00 96.31 112 VAL A O 1
ATOM 898 N N . SER A 1 113 ? 10.625 4.419 -18.955 1.00 96.25 113 SER A N 1
ATOM 899 C CA . SER A 1 113 ? 12.025 4.032 -18.752 1.00 96.25 113 SER A CA 1
ATOM 900 C C . SER A 1 113 ? 12.518 3.052 -19.817 1.00 96.25 113 SER A C 1
ATOM 902 O O . SER A 1 113 ? 13.625 3.210 -20.341 1.00 96.25 113 SER A O 1
ATOM 904 N N . SER A 1 114 ? 11.689 2.079 -20.202 1.00 95.38 114 SER A N 1
ATOM 905 C CA . SER A 1 114 ? 11.977 1.161 -21.308 1.00 95.38 114 SER A CA 1
ATOM 906 C C . SER A 1 114 ? 12.143 1.913 -22.635 1.00 95.38 114 SER A C 1
ATOM 908 O O . SER A 1 114 ? 13.141 1.725 -23.337 1.00 95.38 114 SER A O 1
ATOM 910 N N . GLY A 1 115 ? 11.239 2.849 -22.944 1.00 95.44 115 GLY A N 1
ATOM 911 C CA . GLY A 1 115 ? 11.339 3.694 -24.138 1.00 95.44 115 GLY A CA 1
ATOM 912 C C . GLY A 1 115 ? 12.623 4.530 -24.176 1.00 95.44 115 GLY A C 1
ATOM 913 O O . GLY A 1 115 ? 13.322 4.564 -25.196 1.00 95.44 115 GLY A O 1
ATOM 914 N N . ILE A 1 116 ? 12.989 5.149 -23.049 1.00 95.25 116 ILE A N 1
ATOM 915 C CA . ILE A 1 116 ? 14.240 5.908 -22.904 1.00 95.25 116 ILE A CA 1
ATOM 916 C C . ILE A 1 116 ? 15.453 4.996 -23.099 1.00 95.25 116 ILE A C 1
ATOM 918 O O . ILE A 1 116 ? 16.391 5.370 -23.805 1.00 95.25 116 ILE A O 1
ATOM 922 N N . ARG A 1 117 ? 15.446 3.792 -22.516 1.00 95.25 117 ARG A N 1
ATOM 923 C CA . ARG A 1 117 ? 16.532 2.814 -22.661 1.00 95.25 117 ARG A CA 1
ATOM 924 C C . ARG A 1 117 ? 16.735 2.421 -24.120 1.00 95.25 117 ARG A C 1
ATOM 926 O O . ARG A 1 117 ? 17.874 2.418 -24.586 1.00 95.25 117 ARG A O 1
ATOM 933 N N . THR A 1 118 ? 15.658 2.137 -24.847 1.00 95.06 118 THR A N 1
ATOM 934 C CA . THR A 1 118 ? 15.725 1.800 -26.276 1.00 95.06 118 THR A CA 1
ATOM 935 C C . THR A 1 118 ? 16.283 2.964 -27.085 1.00 95.06 118 THR A C 1
ATOM 937 O O . THR A 1 118 ? 17.203 2.774 -27.880 1.00 95.06 118 THR A O 1
ATOM 940 N N . ARG A 1 119 ? 15.808 4.190 -26.830 1.00 94.75 119 ARG A N 1
ATOM 941 C CA . ARG A 1 119 ? 16.300 5.391 -27.520 1.00 94.75 119 ARG A CA 1
ATOM 942 C C . ARG A 1 119 ? 17.774 5.662 -27.227 1.00 94.75 119 ARG A C 1
ATOM 944 O O . ARG A 1 119 ? 18.528 5.950 -28.150 1.00 94.75 119 ARG A O 1
ATOM 951 N N . ARG A 1 120 ? 18.208 5.512 -25.972 1.00 95.69 120 ARG A N 1
ATOM 952 C CA . ARG A 1 120 ? 19.627 5.609 -25.595 1.00 95.69 120 ARG A CA 1
ATOM 953 C C . ARG A 1 120 ? 20.459 4.549 -26.302 1.00 95.69 120 ARG A C 1
ATOM 955 O O . ARG A 1 120 ? 21.476 4.900 -26.882 1.00 95.69 120 ARG A O 1
ATOM 962 N N . ARG A 1 121 ? 20.010 3.290 -26.321 1.00 95.19 121 ARG A N 1
ATOM 963 C CA . ARG A 1 121 ? 20.702 2.199 -27.024 1.00 95.19 121 ARG A CA 1
ATOM 964 C C . ARG A 1 121 ? 20.893 2.519 -28.506 1.00 95.19 121 ARG A C 1
ATOM 966 O O . ARG A 1 121 ? 22.002 2.367 -29.007 1.00 95.19 121 ARG A O 1
ATOM 973 N N . LEU A 1 122 ? 19.840 2.972 -29.189 1.00 93.44 122 LEU A N 1
ATOM 974 C CA . LEU A 1 122 ? 19.921 3.364 -30.599 1.00 93.44 122 LEU A CA 1
ATOM 975 C C . LEU A 1 122 ? 20.861 4.553 -30.805 1.00 93.44 122 LEU A C 1
ATOM 977 O O . LEU A 1 122 ? 21.669 4.530 -31.727 1.00 93.44 122 LEU A O 1
ATOM 981 N N . ASN A 1 123 ? 20.805 5.561 -29.933 1.00 94.25 123 ASN A N 1
ATOM 982 C CA . ASN A 1 123 ? 21.675 6.729 -30.037 1.00 94.25 123 ASN A CA 1
ATOM 983 C C . ASN A 1 123 ? 23.153 6.362 -29.817 1.00 94.25 123 ASN A C 1
ATOM 985 O O . ASN A 1 123 ? 24.016 6.771 -30.583 1.00 94.25 123 ASN A O 1
ATOM 989 N N . THR A 1 124 ? 23.454 5.518 -28.827 1.00 93.56 124 THR A N 1
ATOM 990 C CA . THR A 1 124 ? 24.812 5.002 -28.602 1.00 93.56 124 THR A CA 1
ATOM 991 C C . THR A 1 124 ? 25.294 4.158 -29.780 1.00 93.56 124 THR A C 1
ATOM 993 O O . THR A 1 124 ? 26.436 4.305 -30.208 1.00 93.56 124 THR A O 1
ATOM 996 N N . LEU A 1 125 ? 24.435 3.304 -30.346 1.00 92.69 125 LEU A N 1
ATOM 997 C CA . LEU A 1 125 ? 24.784 2.527 -31.537 1.00 92.69 125 LEU A CA 1
ATOM 998 C C . LEU A 1 125 ? 25.067 3.445 -32.735 1.00 92.69 125 LEU A C 1
ATOM 1000 O O . LEU A 1 125 ? 26.059 3.270 -33.430 1.00 92.69 125 LEU A O 1
ATOM 1004 N N . THR A 1 126 ? 24.241 4.472 -32.925 1.00 89.69 126 THR A N 1
ATOM 1005 C CA . THR A 1 126 ? 24.427 5.472 -33.985 1.00 89.69 126 THR A CA 1
ATOM 1006 C C . THR A 1 126 ? 25.741 6.224 -33.803 1.00 89.69 126 THR A C 1
ATOM 1008 O O . THR A 1 126 ? 26.487 6.376 -34.761 1.00 89.69 126 THR A O 1
ATOM 1011 N N . LEU A 1 127 ? 26.065 6.640 -32.575 1.00 92.19 127 LEU A N 1
ATOM 1012 C CA . LEU A 1 127 ? 27.314 7.333 -32.260 1.00 92.19 127 LEU A CA 1
ATOM 1013 C C . LEU A 1 127 ? 28.541 6.442 -32.502 1.00 92.19 127 LEU A C 1
ATOM 1015 O O . LEU A 1 127 ? 29.511 6.883 -33.108 1.00 92.19 127 LEU A O 1
ATOM 1019 N N . THR A 1 128 ? 28.496 5.184 -32.056 1.00 90.31 128 THR A N 1
ATOM 1020 C CA . THR A 1 128 ? 29.615 4.234 -32.216 1.00 90.31 128 THR A CA 1
ATOM 1021 C C . THR A 1 128 ? 29.855 3.847 -33.672 1.00 90.31 128 THR A C 1
ATOM 1023 O O . THR A 1 128 ? 31.004 3.697 -34.080 1.00 90.31 128 THR A O 1
ATOM 1026 N N . LEU A 1 129 ? 28.793 3.729 -34.470 1.00 87.81 129 LEU A N 1
ATOM 1027 C CA . LEU A 1 129 ? 28.887 3.399 -35.891 1.00 87.81 129 LEU A CA 1
ATOM 1028 C C . LEU A 1 129 ? 29.012 4.632 -36.796 1.00 87.81 129 LEU A C 1
ATOM 1030 O O . LEU A 1 129 ? 29.203 4.469 -37.998 1.00 87.81 129 LEU A O 1
ATOM 1034 N N . ASN A 1 130 ? 28.942 5.853 -36.256 1.00 89.50 130 ASN A N 1
ATOM 1035 C CA . ASN A 1 130 ? 28.908 7.087 -37.045 1.00 89.50 130 ASN A CA 1
ATOM 1036 C C . ASN A 1 130 ? 30.093 7.204 -38.015 1.00 89.50 130 ASN A C 1
ATOM 1038 O O . ASN A 1 130 ? 29.886 7.463 -39.195 1.00 89.50 130 ASN A O 1
ATOM 1042 N N . ALA A 1 131 ? 31.314 6.934 -37.545 1.00 86.38 131 ALA A N 1
ATOM 1043 C CA . ALA A 1 131 ? 32.508 6.998 -38.386 1.00 86.38 131 AL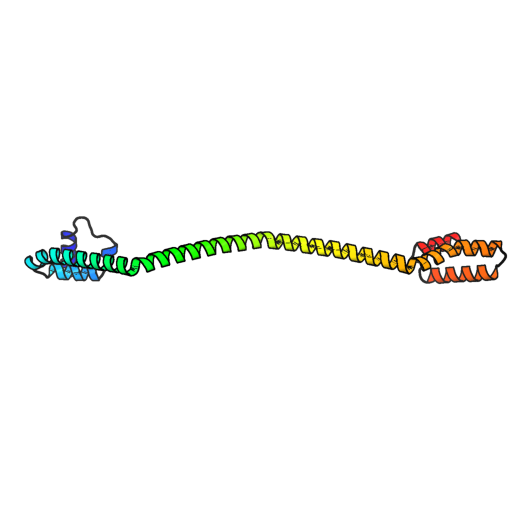A A CA 1
ATOM 1044 C C . ALA A 1 131 ? 32.493 5.948 -39.512 1.00 86.38 131 ALA A C 1
ATOM 1046 O O . ALA A 1 131 ? 32.898 6.236 -40.632 1.00 86.38 131 ALA A O 1
ATOM 1047 N N . GLN A 1 132 ? 31.995 4.738 -39.238 1.00 83.81 132 GLN A N 1
ATOM 1048 C CA . GLN A 1 132 ? 31.889 3.677 -40.247 1.00 83.81 132 GLN A CA 1
ATOM 1049 C C . GLN A 1 132 ? 30.810 3.995 -41.288 1.00 83.81 132 GLN A C 1
ATOM 1051 O O . GLN A 1 132 ? 31.000 3.749 -42.477 1.00 83.81 132 GLN A O 1
ATOM 1056 N N . LEU A 1 133 ? 29.689 4.575 -40.850 1.00 82.69 133 LEU A N 1
ATOM 1057 C CA . LEU A 1 133 ? 28.628 5.050 -41.737 1.00 82.69 133 LEU A CA 1
ATOM 1058 C C . LEU A 1 133 ? 29.113 6.201 -42.622 1.00 82.69 133 LEU A C 1
ATOM 1060 O O . LEU A 1 133 ? 28.797 6.218 -43.807 1.00 82.69 133 LEU A O 1
ATOM 1064 N N . LEU A 1 134 ? 29.909 7.123 -42.072 1.00 84.94 134 LEU A N 1
ATOM 1065 C CA . LEU A 1 134 ? 30.502 8.217 -42.836 1.00 84.94 134 LEU A CA 1
ATOM 1066 C C . LEU A 1 134 ? 31.457 7.688 -43.912 1.00 84.94 134 LEU A C 1
ATOM 1068 O O . LEU A 1 134 ? 31.314 8.055 -45.071 1.00 84.94 134 LEU A O 1
ATOM 1072 N N . GLN A 1 135 ? 32.341 6.747 -43.564 1.00 82.38 135 GLN A N 1
ATOM 1073 C CA . GLN A 1 135 ? 33.241 6.108 -44.533 1.00 82.38 135 GLN A CA 1
ATOM 1074 C C . GLN A 1 135 ? 32.478 5.451 -45.689 1.00 82.38 135 GLN A C 1
ATOM 1076 O O . GLN A 1 135 ? 32.881 5.570 -46.841 1.00 82.38 135 GLN A O 1
ATOM 1081 N N . LEU A 1 136 ? 31.360 4.777 -45.398 1.00 82.25 136 LEU A N 1
ATOM 1082 C CA . LEU A 1 136 ? 30.499 4.187 -46.427 1.00 82.25 136 LEU A CA 1
ATOM 1083 C C . LEU A 1 136 ? 29.893 5.254 -47.353 1.00 82.25 136 LEU A C 1
ATOM 1085 O O . LEU A 1 136 ? 29.774 5.024 -48.556 1.00 82.25 136 LEU A O 1
ATOM 1089 N N . LEU A 1 137 ? 29.525 6.408 -46.791 1.00 83.94 137 LEU A N 1
ATOM 1090 C CA . LEU A 1 137 ? 28.945 7.537 -47.517 1.00 83.94 137 LEU A CA 1
ATOM 1091 C C . LEU A 1 137 ? 29.981 8.306 -48.358 1.00 83.94 137 LEU A C 1
ATOM 1093 O O . LEU A 1 137 ? 29.613 8.954 -49.333 1.00 83.94 137 LEU A O 1
ATOM 1097 N N . GLU A 1 138 ? 31.264 8.218 -48.005 1.00 85.56 138 GLU A N 1
ATOM 1098 C CA . GLU A 1 138 ? 32.382 8.857 -48.714 1.00 85.56 138 GLU A CA 1
ATOM 1099 C C . GLU A 1 138 ? 32.904 8.029 -49.900 1.00 85.56 138 GLU A C 1
ATOM 1101 O O . GLU A 1 138 ? 33.536 8.581 -50.804 1.00 85.56 138 GLU A O 1
ATOM 1106 N N . LEU A 1 139 ? 32.617 6.720 -49.951 1.00 86.75 139 LEU A N 1
ATOM 1107 C CA . LEU A 1 139 ? 33.067 5.844 -51.041 1.00 86.75 139 LEU A CA 1
ATOM 1108 C C . LEU A 1 139 ? 32.740 6.394 -52.448 1.00 86.75 139 LEU A C 1
ATOM 1110 O O . LEU A 1 139 ? 33.621 6.312 -53.305 1.00 86.75 139 LEU A O 1
ATOM 1114 N N . PRO A 1 140 ? 31.533 6.933 -52.742 1.00 85.06 140 PRO A N 1
ATOM 1115 C CA . PRO A 1 140 ? 31.212 7.444 -54.078 1.00 85.06 140 PRO A CA 1
ATOM 1116 C C . PRO A 1 140 ? 32.088 8.633 -54.476 1.00 85.06 140 PRO A C 1
ATOM 1118 O O . PRO A 1 140 ? 32.579 8.703 -55.598 1.00 85.06 140 PRO A O 1
ATOM 1121 N N . GLN A 1 141 ? 32.357 9.536 -53.532 1.00 83.50 141 GLN A N 1
ATOM 1122 C CA . GLN A 1 141 ? 33.221 10.695 -53.759 1.00 83.50 141 GLN A CA 1
ATOM 1123 C C . GLN A 1 141 ? 34.683 10.279 -53.973 1.00 83.50 141 GLN A C 1
ATOM 1125 O O . GLN A 1 141 ? 35.402 10.881 -54.781 1.00 83.50 141 GLN A O 1
ATOM 1130 N N . LEU A 1 142 ? 35.121 9.231 -53.267 1.00 86.75 142 LEU A N 1
ATOM 1131 C CA . LEU A 1 142 ? 36.439 8.635 -53.455 1.00 86.75 142 LEU A CA 1
ATOM 1132 C C . LEU A 1 142 ? 36.561 7.991 -54.843 1.00 86.75 142 LEU A C 1
ATOM 1134 O O . LEU A 1 142 ? 37.545 8.246 -55.535 1.00 86.75 142 LEU A O 1
ATOM 1138 N N . MET A 1 143 ? 35.547 7.235 -55.277 1.00 85.06 143 MET A N 1
ATOM 1139 C CA . MET A 1 143 ? 35.488 6.636 -56.615 1.00 85.06 143 MET A CA 1
ATOM 1140 C C . MET A 1 143 ? 35.623 7.697 -57.712 1.00 85.06 143 MET A C 1
ATOM 1142 O O . MET A 1 143 ? 36.493 7.606 -58.578 1.00 85.06 143 MET A O 1
ATOM 1146 N N . ASP A 1 144 ? 34.815 8.748 -57.621 1.00 85.88 144 ASP A N 1
ATOM 1147 C CA . ASP A 1 144 ? 34.834 9.892 -58.529 1.00 85.88 144 ASP A CA 1
ATOM 1148 C C . ASP A 1 144 ? 36.216 10.555 -58.624 1.00 85.88 144 ASP A C 1
ATOM 1150 O O . ASP A 1 144 ? 36.666 10.971 -59.695 1.00 85.88 144 ASP A O 1
ATOM 1154 N N . SER A 1 145 ? 36.914 10.651 -57.494 1.00 87.38 145 SER A N 1
ATOM 1155 C CA . SER A 1 145 ? 38.256 11.228 -57.430 1.00 87.38 145 SER A CA 1
ATOM 1156 C C . SER A 1 145 ? 39.311 10.302 -58.042 1.00 87.38 145 SER A C 1
ATOM 1158 O O . SER A 1 145 ? 40.172 10.784 -58.778 1.00 87.38 145 SER A O 1
ATOM 1160 N N . CYS A 1 146 ? 39.217 8.985 -57.823 1.00 86.12 146 CYS A N 1
ATOM 1161 C CA . CYS A 1 146 ? 40.088 7.993 -58.463 1.00 86.12 146 CYS A CA 1
ATOM 1162 C C . CYS A 1 146 ? 39.941 7.998 -59.992 1.00 86.12 146 CYS A C 1
ATOM 1164 O O . CYS A 1 146 ? 40.950 7.957 -60.698 1.00 86.12 146 CYS A O 1
ATOM 1166 N N . ILE A 1 147 ? 38.710 8.112 -60.507 1.00 87.50 147 ILE A N 1
ATOM 1167 C CA . ILE A 1 147 ? 38.442 8.187 -61.952 1.00 87.50 147 ILE A CA 1
ATOM 1168 C C . ILE A 1 147 ? 39.043 9.468 -62.546 1.00 87.50 147 ILE A C 1
ATOM 1170 O O . ILE A 1 147 ? 39.768 9.402 -63.538 1.00 87.50 147 ILE A O 1
ATOM 1174 N N . ARG A 1 148 ? 38.812 10.632 -61.919 1.00 88.69 148 ARG A N 1
ATOM 1175 C CA . ARG A 1 148 ? 39.370 11.917 -62.387 1.00 88.69 148 ARG A CA 1
ATOM 1176 C C . ARG A 1 148 ? 40.899 11.965 -62.352 1.00 88.69 148 ARG A C 1
ATOM 1178 O O . ARG A 1 148 ? 41.498 12.628 -63.193 1.00 88.69 148 ARG A O 1
ATOM 1185 N N . ALA A 1 149 ? 41.525 11.271 -61.405 1.00 88.50 149 ALA A N 1
ATOM 1186 C CA . ALA A 1 149 ? 42.979 11.181 -61.285 1.00 88.50 149 ALA A CA 1
ATOM 1187 C C . ALA A 1 149 ? 43.617 10.130 -62.220 1.00 88.50 149 ALA A C 1
ATOM 1189 O O . ALA A 1 149 ? 44.840 10.005 -62.242 1.00 88.50 149 ALA A O 1
ATOM 1190 N N . GLY A 1 150 ? 42.820 9.361 -62.975 1.00 87.31 150 GLY A N 1
ATOM 1191 C CA . GLY A 1 150 ? 43.311 8.290 -63.851 1.00 87.31 150 GLY A CA 1
ATOM 1192 C C . GLY A 1 150 ? 43.808 7.041 -63.109 1.00 87.31 150 GLY A C 1
ATOM 1193 O O . GLY A 1 150 ? 44.498 6.207 -63.696 1.00 87.31 150 GLY A O 1
ATOM 1194 N N . LEU A 1 151 ? 43.464 6.889 -61.825 1.00 89.75 151 LEU A N 1
ATOM 1195 C CA . LEU A 1 151 ? 43.849 5.758 -60.974 1.00 89.75 151 LEU A CA 1
ATOM 1196 C C . LEU A 1 151 ? 42.845 4.602 -61.123 1.00 89.75 151 LEU A C 1
ATOM 1198 O O . LEU A 1 151 ? 42.085 4.277 -60.208 1.00 89.75 151 LEU A O 1
ATOM 1202 N N . TYR A 1 152 ? 42.827 3.977 -62.302 1.00 86.25 152 TYR A N 1
ATOM 1203 C CA . TYR A 1 152 ? 41.839 2.946 -62.650 1.00 86.25 152 TYR A CA 1
ATOM 1204 C C . TYR A 1 152 ? 41.964 1.652 -61.833 1.00 86.25 152 TYR A C 1
ATOM 1206 O O . TYR A 1 152 ? 40.957 1.005 -61.552 1.00 86.25 152 TYR A O 1
ATOM 1214 N N . GLU A 1 153 ? 43.176 1.286 -61.411 1.00 87.62 153 GLU A N 1
ATOM 1215 C CA . GLU A 1 153 ? 43.414 0.110 -60.560 1.00 87.62 153 GLU A CA 1
ATOM 1216 C C . GLU A 1 153 ? 42.758 0.259 -59.178 1.00 87.62 153 GLU A C 1
ATOM 1218 O O . GLU A 1 153 ? 42.092 -0.658 -58.689 1.00 87.62 153 GLU A O 1
ATOM 1223 N N . ASP A 1 154 ? 42.882 1.436 -58.560 1.00 84.50 154 ASP A N 1
ATOM 1224 C CA . ASP A 1 154 ? 42.280 1.705 -57.252 1.00 84.50 154 ASP A CA 1
ATOM 1225 C C . ASP A 1 154 ? 40.758 1.863 -57.354 1.00 84.50 154 ASP A C 1
ATOM 1227 O O . ASP A 1 154 ? 40.031 1.341 -56.506 1.00 84.50 154 ASP A O 1
ATOM 1231 N N . ALA A 1 155 ? 40.262 2.460 -58.443 1.00 87.12 155 ALA A N 1
ATOM 1232 C CA . ALA A 1 155 ? 38.836 2.469 -58.765 1.00 87.12 155 ALA A CA 1
ATOM 1233 C C . ALA A 1 155 ? 38.279 1.036 -58.898 1.00 87.12 155 ALA A C 1
ATOM 1235 O O . ALA A 1 155 ? 37.282 0.684 -58.266 1.00 87.12 155 ALA A O 1
ATOM 1236 N N . LEU A 1 156 ? 38.955 0.149 -59.635 1.00 86.25 156 LEU A N 1
ATOM 1237 C CA . LEU A 1 156 ? 38.519 -1.241 -59.804 1.00 86.25 156 LEU A CA 1
ATOM 1238 C C . LEU A 1 156 ? 38.504 -2.014 -58.472 1.00 86.25 156 LEU A C 1
ATOM 1240 O O . LEU A 1 156 ? 37.595 -2.810 -58.210 1.00 86.25 156 LEU A O 1
ATOM 1244 N N . ARG A 1 157 ? 39.488 -1.774 -57.596 1.00 86.81 157 ARG A N 1
ATOM 1245 C CA . ARG A 1 157 ? 39.514 -2.341 -56.236 1.00 86.81 157 ARG A CA 1
ATOM 1246 C C . ARG A 1 157 ? 38.332 -1.859 -55.400 1.00 86.81 157 ARG A C 1
ATOM 1248 O O . ARG A 1 157 ? 37.697 -2.676 -54.729 1.00 86.81 157 ARG A O 1
ATOM 1255 N N . LEU A 1 158 ? 38.009 -0.571 -55.478 1.00 85.81 158 LEU A N 1
ATOM 1256 C CA . LEU A 1 158 ? 36.903 0.037 -54.747 1.00 85.81 158 LEU A CA 1
ATOM 1257 C C . LEU A 1 158 ? 35.538 -0.489 -55.231 1.00 85.81 158 LEU A C 1
ATOM 1259 O O . LEU A 1 158 ? 34.697 -0.862 -54.414 1.00 85.81 158 LEU A O 1
ATOM 1263 N N . ALA A 1 159 ? 35.348 -0.644 -56.545 1.00 83.75 159 ALA A N 1
ATOM 1264 C CA . ALA A 1 159 ? 34.145 -1.252 -57.125 1.00 83.75 159 ALA A CA 1
ATOM 1265 C C . ALA A 1 159 ? 33.953 -2.711 -56.670 1.00 83.75 159 ALA A C 1
ATOM 1267 O O . ALA A 1 159 ? 32.855 -3.133 -56.300 1.00 83.75 159 ALA A O 1
ATOM 1268 N N . ASN A 1 160 ? 35.039 -3.489 -56.625 1.00 84.62 160 ASN A N 1
ATOM 1269 C CA . ASN A 1 160 ? 35.005 -4.860 -56.112 1.00 84.62 160 ASN A CA 1
ATOM 1270 C C . ASN A 1 160 ? 34.688 -4.924 -54.610 1.00 84.62 160 ASN A C 1
ATOM 1272 O O . ASN A 1 160 ? 34.050 -5.880 -54.160 1.00 8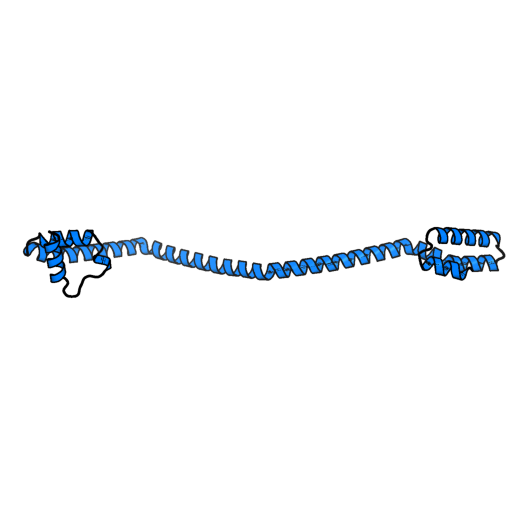4.62 160 ASN A O 1
ATOM 1276 N N . TYR A 1 161 ? 35.122 -3.931 -53.832 1.00 84.62 161 TYR A N 1
ATOM 1277 C CA . TYR A 1 161 ? 34.789 -3.814 -52.415 1.00 84.62 161 TYR A CA 1
ATOM 1278 C C . TYR A 1 161 ? 33.293 -3.536 -52.206 1.00 84.62 161 TYR A C 1
ATOM 1280 O O . TYR A 1 161 ? 32.643 -4.280 -51.469 1.00 84.62 161 TYR A O 1
ATOM 1288 N N . VAL A 1 162 ? 32.721 -2.560 -52.920 1.00 83.38 162 VAL A N 1
ATOM 1289 C CA . VAL A 1 162 ? 31.281 -2.243 -52.854 1.00 83.38 162 VAL A CA 1
ATOM 1290 C C . VAL A 1 162 ? 30.423 -3.438 -53.282 1.00 83.38 162 VAL A C 1
ATOM 1292 O O . VAL A 1 162 ? 29.485 -3.800 -52.577 1.00 83.38 162 VAL A O 1
ATOM 1295 N N . LYS A 1 163 ? 30.809 -4.159 -54.341 1.00 81.69 163 LYS A N 1
ATOM 1296 C CA . LYS A 1 163 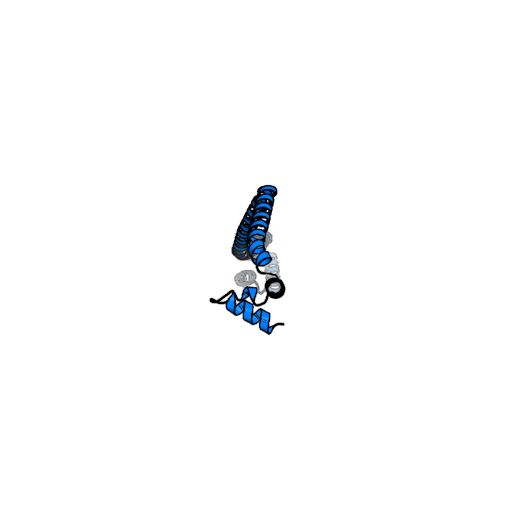? 30.113 -5.380 -54.790 1.00 81.69 163 LYS A CA 1
ATOM 1297 C C . LYS A 1 163 ? 30.168 -6.529 -53.773 1.00 81.69 163 LYS A C 1
ATOM 1299 O O . LYS A 1 163 ? 29.244 -7.336 -53.673 1.00 81.69 163 LYS A O 1
ATOM 1304 N N . LYS A 1 164 ? 31.256 -6.647 -53.001 1.00 83.00 164 LYS A N 1
ATOM 1305 C CA . LYS A 1 164 ? 31.337 -7.605 -51.879 1.00 83.00 164 LYS A CA 1
ATOM 1306 C C . LYS A 1 164 ? 30.451 -7.174 -50.711 1.00 83.00 164 LYS A C 1
ATOM 1308 O O . LYS A 1 164 ? 29.870 -8.038 -50.056 1.00 83.00 164 LYS A O 1
ATOM 1313 N N . LEU A 1 165 ? 30.355 -5.871 -50.459 1.00 81.00 165 LEU A N 1
ATOM 1314 C CA . LEU A 1 165 ? 29.530 -5.304 -49.398 1.00 81.00 165 LEU A CA 1
ATOM 1315 C C . LEU A 1 165 ? 28.030 -5.465 -49.697 1.00 81.00 165 LEU A C 1
ATOM 1317 O O . LEU A 1 165 ? 27.287 -5.914 -48.828 1.00 81.00 165 LEU A O 1
ATOM 1321 N N . GLU A 1 166 ? 27.618 -5.225 -50.943 1.00 80.31 166 GLU A N 1
ATOM 1322 C CA . GLU A 1 166 ? 26.267 -5.482 -51.461 1.00 80.31 166 GLU A CA 1
ATOM 1323 C C . GLU A 1 166 ? 25.841 -6.940 -51.233 1.00 80.31 166 GLU A C 1
ATOM 1325 O O . GLU A 1 166 ? 24.785 -7.205 -50.669 1.00 80.31 166 GLU A O 1
ATOM 1330 N N . ARG A 1 167 ? 26.705 -7.911 -51.553 1.00 81.19 167 ARG A N 1
ATOM 1331 C CA . ARG A 1 167 ? 26.416 -9.340 -51.320 1.00 81.19 167 ARG A CA 1
ATOM 1332 C C . ARG A 1 167 ? 26.227 -9.704 -49.847 1.00 81.19 167 ARG A C 1
ATOM 1334 O O . ARG A 1 167 ? 25.584 -10.706 -49.556 1.00 81.19 167 ARG A O 1
ATOM 1341 N N . ARG A 1 168 ? 26.827 -8.944 -48.925 1.00 79.12 168 ARG A N 1
ATOM 1342 C CA . ARG A 1 168 ? 26.751 -9.203 -47.478 1.00 79.12 168 ARG A CA 1
ATOM 1343 C C . ARG A 1 168 ? 25.595 -8.476 -46.795 1.00 79.12 168 ARG A C 1
ATOM 1345 O O . ARG A 1 168 ? 25.132 -8.948 -45.763 1.00 79.12 168 ARG A O 1
ATOM 1352 N N . HIS A 1 169 ? 25.143 -7.353 -47.349 1.00 75.75 169 HIS A N 1
ATOM 1353 C CA . HIS A 1 169 ? 24.188 -6.445 -46.705 1.00 75.75 169 HIS A CA 1
ATOM 1354 C C . HIS A 1 169 ? 23.131 -5.884 -47.681 1.00 75.75 169 HIS A C 1
ATOM 1356 O O . HIS A 1 169 ? 22.654 -4.759 -47.509 1.00 75.75 169 HIS A O 1
ATOM 1362 N N . GLY A 1 170 ? 22.763 -6.665 -48.701 1.00 65.56 170 GLY A N 1
ATOM 1363 C CA . GLY A 1 170 ? 21.930 -6.239 -49.837 1.00 65.56 170 GLY A CA 1
ATOM 1364 C C . GLY A 1 170 ? 20.490 -5.832 -49.513 1.00 65.56 170 GLY A C 1
ATOM 1365 O O . GLY A 1 170 ? 19.825 -5.265 -50.367 1.00 65.56 170 GLY A O 1
ATOM 1366 N N . ASP A 1 171 ? 20.024 -6.072 -48.287 1.00 66.56 171 ASP A N 1
ATOM 1367 C CA . ASP A 1 171 ? 18.690 -5.667 -47.820 1.00 66.56 171 ASP A CA 1
ATOM 1368 C C . ASP A 1 171 ? 18.694 -4.281 -47.139 1.00 66.56 171 ASP A C 1
ATOM 1370 O O . ASP A 1 171 ? 17.666 -3.770 -46.701 1.00 66.56 171 ASP A O 1
ATOM 1374 N N . SER A 1 172 ? 19.869 -3.649 -47.007 1.00 70.62 172 SER A N 1
ATOM 1375 C CA . SER A 1 172 ? 19.971 -2.324 -46.395 1.00 70.62 172 SER A CA 1
ATOM 1376 C C . SER A 1 172 ? 19.832 -1.209 -47.447 1.00 70.62 172 SER A C 1
ATOM 1378 O O . SER A 1 172 ? 20.597 -1.174 -48.417 1.00 70.62 172 SER A O 1
ATOM 1380 N N . PRO A 1 173 ? 18.915 -0.240 -47.253 1.00 67.19 173 PRO A N 1
ATOM 1381 C CA . PRO A 1 173 ? 18.656 0.816 -48.235 1.00 67.19 173 PRO A CA 1
ATOM 1382 C C . PRO A 1 173 ? 19.871 1.723 -48.485 1.00 67.19 173 PRO A C 1
ATOM 1384 O O . PRO A 1 173 ? 20.022 2.272 -49.569 1.00 67.19 173 PRO A O 1
ATOM 1387 N N . ILE A 1 174 ? 20.780 1.844 -47.511 1.00 67.06 174 ILE A N 1
ATOM 1388 C CA . ILE A 1 174 ? 21.992 2.674 -47.619 1.00 67.06 174 ILE A CA 1
ATOM 1389 C C . ILE A 1 174 ? 22.972 2.099 -48.653 1.00 67.06 174 ILE A C 1
ATOM 1391 O O . ILE A 1 174 ? 23.612 2.848 -49.383 1.00 67.06 174 ILE A O 1
ATOM 1395 N N . ILE A 1 175 ? 23.082 0.772 -48.740 1.00 69.62 175 ILE A N 1
ATOM 1396 C CA . ILE A 1 175 ? 24.021 0.121 -49.662 1.00 69.62 175 ILE A CA 1
ATOM 1397 C C . ILE A 1 175 ? 23.457 0.097 -51.082 1.00 69.62 175 ILE A C 1
ATOM 1399 O O . ILE A 1 175 ? 24.218 0.273 -52.028 1.00 69.62 175 ILE A O 1
ATOM 1403 N N . LEU A 1 176 ? 22.135 -0.026 -51.227 1.00 65.12 176 LEU A N 1
ATOM 1404 C CA . LEU A 1 176 ? 21.450 0.100 -52.516 1.00 65.12 176 LEU A CA 1
ATOM 1405 C C . LEU A 1 176 ? 21.691 1.473 -53.159 1.00 65.12 176 LEU A C 1
ATOM 1407 O O . LEU A 1 176 ? 22.106 1.529 -54.312 1.00 65.12 176 LEU A O 1
ATOM 1411 N N . VAL A 1 177 ? 21.551 2.564 -52.398 1.00 65.50 177 VAL A N 1
ATOM 1412 C CA . VAL A 1 177 ? 21.798 3.931 -52.902 1.00 65.50 177 VAL A CA 1
ATOM 1413 C C . VAL A 1 177 ? 23.251 4.115 -53.358 1.00 65.50 177 VAL A C 1
ATOM 1415 O O . VAL A 1 177 ? 23.508 4.676 -54.427 1.00 65.50 177 VAL A O 1
ATOM 1418 N N . SER A 1 178 ? 24.218 3.605 -52.588 1.00 63.94 178 SER A N 1
ATOM 1419 C CA . SER A 1 178 ? 25.631 3.677 -52.976 1.00 63.94 178 SER A CA 1
ATOM 1420 C C . SER A 1 178 ? 25.943 2.842 -54.219 1.00 63.94 178 SER A C 1
ATOM 1422 O O . SER A 1 178 ? 26.790 3.243 -55.003 1.00 63.94 178 SER A O 1
ATOM 1424 N N . VAL A 1 179 ? 25.269 1.708 -54.432 1.00 64.38 179 VAL A N 1
ATOM 1425 C CA . VAL A 1 179 ? 25.464 0.857 -55.619 1.00 64.38 179 VAL A CA 1
ATOM 1426 C C . VAL A 1 179 ? 24.804 1.456 -56.866 1.00 64.38 179 VAL A C 1
ATOM 1428 O O . VAL A 1 179 ? 25.408 1.435 -57.936 1.00 64.38 179 VAL A O 1
ATOM 1431 N N . GLU A 1 180 ? 23.602 2.026 -56.745 1.00 62.53 180 GLU A N 1
ATOM 1432 C CA . GLU A 1 180 ? 22.895 2.687 -57.855 1.00 62.53 180 GLU A CA 1
ATOM 1433 C C . GLU A 1 180 ? 23.652 3.903 -58.390 1.00 62.53 180 GLU A C 1
ATOM 1435 O O . GLU A 1 180 ? 23.640 4.153 -59.590 1.00 62.53 180 GLU A O 1
ATOM 1440 N N . THR A 1 181 ? 24.368 4.617 -57.521 1.00 61.19 181 THR A N 1
ATOM 1441 C CA . THR A 1 181 ? 25.178 5.779 -57.915 1.00 61.19 181 THR A CA 1
ATOM 1442 C C . THR A 1 181 ? 26.404 5.382 -58.766 1.00 61.19 181 THR A C 1
ATOM 1444 O O . THR A 1 181 ? 27.021 6.238 -59.389 1.00 61.19 181 THR A O 1
ATOM 1447 N N . TRP A 1 182 ? 26.796 4.099 -58.777 1.00 61.94 182 TRP A N 1
ATOM 1448 C CA . TRP A 1 182 ? 28.027 3.592 -59.417 1.00 61.94 182 TRP A CA 1
ATOM 1449 C C . TRP A 1 182 ? 27.740 2.728 -60.649 1.00 61.94 182 TRP A C 1
ATOM 1451 O O . TRP A 1 182 ? 28.658 2.114 -61.203 1.00 61.94 182 TRP A O 1
ATOM 1461 N N . ARG A 1 183 ? 26.465 2.619 -61.023 1.00 51.28 183 ARG A N 1
ATOM 1462 C CA . ARG A 1 183 ? 25.989 1.840 -62.159 1.00 51.28 183 ARG A CA 1
ATOM 1463 C C . ARG A 1 183 ? 25.824 2.730 -63.382 1.00 51.28 183 ARG A C 1
ATOM 1465 O O . ARG A 1 183 ? 26.159 2.229 -64.478 1.00 51.28 183 ARG A O 1
#

Foldseek 3Di:
DVVVLVVQQCVVCVPDDPPVLVPDPVNSVVSVVLVVDDPVVVVVVVVVVVVVVVVVVVVVVVVCVVCVVVVVVVVVVVVVVVVVVVVVVVVVVVCVVVVVVVVVVVVVVVVVVVVVVVVVVVVVVCVVCVVVLVVLVCLLVVLVVCVVVVVVVVNVVSLVVLVVVCVVPVVDVSSVVSNVSVD

pLDDT: mean 83.19, std 11.92, range [47.56, 96.81]

Organism: NCBI:txid428564